Protein AF-A0A1V5MHX5-F1 (afdb_monomer)

Secondary structure (DSSP, 8-state):
-EEEES--HHHHHHHHHTT--EEE-SSEEEE---S-HHHHHHHHHHHTTS-EEE----HHHHHHHHHSSPPP-

InterPro 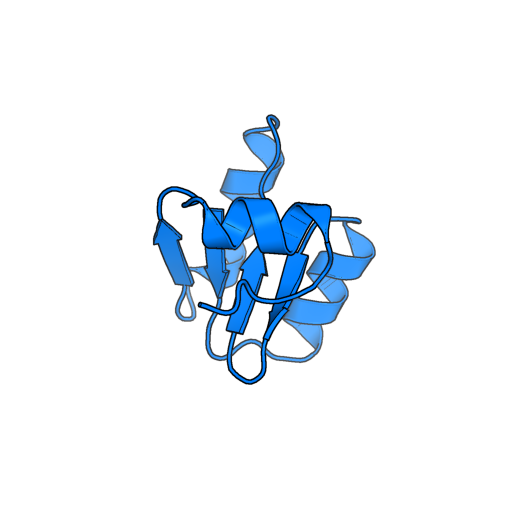domains:
  IPR060396 Nod factor export ATP-binding protein I, C-terminal domain [PF27102] (54-68)

Mean predicted aligned error: 5.1 Å

Foldseek 3Di:
DKKFFPDDPVLVVVCVVVVFDWADDPTIIRTDDDPDVVVVVVNCVPRVVPDMDDDDDDPQNVVCSVPVDGDDD

Solvent-accessible surface area (backbone atoms only — not comparable to full-atom values): 4392 Å² total; per-residue (Å²): 66,42,37,37,38,84,72,55,74,67,56,54,49,50,41,59,76,68,68,53,55,61,48,83,54,102,72,37,38,43,34,53,66,68,93,53,65,70,61,43,54,52,50,48,68,64,48,49,78,71,43,47,48,81,45,82,74,50,70,53,53,51,44,23,74,74,67,79,41,81,76,77,134

Structure (mmCIF, N/CA/C/O backbone):
data_AF-A0A1V5MHX5-F1
#
_entry.id   AF-A0A1V5MHX5-F1
#
loop_
_atom_site.group_PDB
_atom_site.id
_atom_site.type_symbol
_atom_site.label_atom_id
_atom_site.label_alt_id
_atom_site.label_comp_id
_atom_site.label_asym_id
_atom_site.label_entity_id
_atom_site.label_seq_id
_atom_site.pdbx_PDB_ins_code
_atom_site.Cartn_x
_atom_site.Cartn_y
_atom_site.Cartn_z
_atom_site.occupancy
_atom_site.B_iso_or_equiv
_atom_site.auth_seq_id
_atom_site.auth_comp_id
_atom_site.auth_asym_id
_atom_site.auth_atom_id
_atom_site.pdbx_PDB_model_num
ATOM 1 N N . MET A 1 1 ? 5.474 6.730 2.719 1.00 85.94 1 MET A N 1
ATOM 2 C CA . MET A 1 1 ? 4.423 5.813 2.234 1.00 85.94 1 MET A CA 1
ATOM 3 C C . MET A 1 1 ? 4.357 5.922 0.723 1.00 85.94 1 MET A C 1
ATOM 5 O O . MET A 1 1 ? 4.602 7.010 0.206 1.00 85.94 1 MET A O 1
ATOM 9 N N . VAL A 1 2 ? 4.058 4.821 0.033 1.00 89.50 2 VAL A N 1
ATOM 10 C CA . VAL A 1 2 ? 3.867 4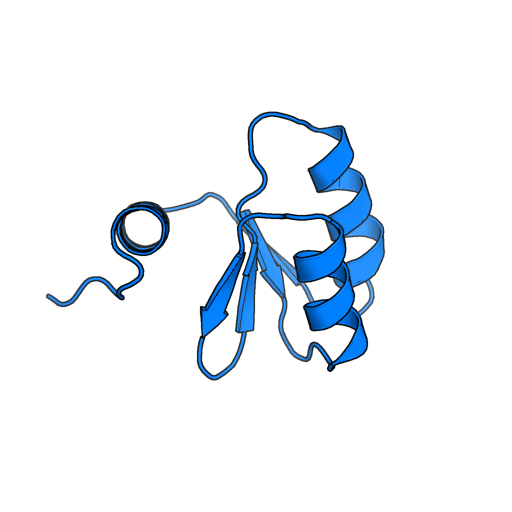.820 -1.424 1.00 89.50 2 VAL A CA 1
ATOM 11 C C . VAL A 1 2 ? 2.427 4.441 -1.730 1.00 89.50 2 VAL A C 1
ATOM 13 O O . VAL A 1 2 ? 1.962 3.386 -1.311 1.00 89.50 2 VAL A O 1
ATOM 16 N N . GLU A 1 3 ? 1.728 5.303 -2.450 1.00 89.69 3 GLU A N 1
ATOM 17 C CA . GLU A 1 3 ? 0.399 5.028 -2.983 1.00 89.69 3 GLU A CA 1
ATOM 18 C C . GLU A 1 3 ? 0.529 4.678 -4.464 1.00 89.69 3 GLU A C 1
ATOM 20 O O . GLU A 1 3 ? 1.141 5.430 -5.219 1.00 89.69 3 GLU A O 1
ATOM 25 N N . ILE A 1 4 ? -0.011 3.534 -4.876 1.00 89.19 4 ILE A N 1
ATOM 26 C CA . ILE A 1 4 ? 0.064 3.042 -6.255 1.00 89.19 4 ILE A CA 1
ATOM 27 C C . ILE A 1 4 ? -1.350 2.996 -6.822 1.00 89.19 4 ILE A C 1
ATOM 29 O O . ILE A 1 4 ? -2.238 2.350 -6.258 1.00 89.19 4 ILE A O 1
ATOM 33 N N . THR A 1 5 ? -1.553 3.668 -7.949 1.00 87.75 5 THR A N 1
ATOM 34 C CA . THR A 1 5 ? -2.815 3.684 -8.698 1.00 87.75 5 THR A CA 1
ATOM 35 C C . THR A 1 5 ? -2.622 3.000 -10.044 1.00 87.75 5 THR A C 1
ATOM 37 O O . THR A 1 5 ? -1.534 3.073 -10.599 1.00 87.75 5 THR A O 1
ATOM 40 N N . GLY A 1 6 ? -3.662 2.354 -10.581 1.00 82.56 6 GLY A N 1
ATOM 41 C CA . GLY A 1 6 ? -3.554 1.677 -11.883 1.00 82.56 6 GLY A CA 1
ATOM 42 C C . GLY A 1 6 ? -2.574 0.497 -11.888 1.00 82.56 6 GLY A C 1
ATOM 43 O O . GLY A 1 6 ? -1.917 0.258 -12.892 1.00 82.56 6 GLY A O 1
ATOM 44 N N . TYR A 1 7 ? -2.457 -0.202 -10.756 1.00 84.12 7 TYR A N 1
ATOM 45 C CA . TYR A 1 7 ? -1.679 -1.434 -10.630 1.00 84.12 7 TYR A CA 1
ATOM 46 C C . TYR A 1 7 ? -2.395 -2.606 -11.316 1.00 84.12 7 TYR A C 1
ATOM 48 O O . TYR A 1 7 ? -3.630 -2.636 -11.345 1.00 84.12 7 TYR A O 1
ATOM 56 N N . ASP A 1 8 ? -1.637 -3.583 -11.811 1.00 85.75 8 ASP A N 1
ATOM 57 C CA . ASP A 1 8 ? -2.152 -4.848 -12.320 1.00 85.75 8 ASP A CA 1
ATOM 58 C C . ASP A 1 8 ? -1.818 -6.027 -11.385 1.00 85.75 8 ASP A C 1
ATOM 60 O O . ASP A 1 8 ? -1.330 -5.873 -10.257 1.00 85.75 8 ASP A O 1
ATOM 64 N N . GLU A 1 9 ? -2.193 -7.236 -11.803 1.00 85.62 9 GLU A N 1
ATOM 65 C CA . GLU A 1 9 ? -2.004 -8.450 -11.005 1.00 85.62 9 GLU A CA 1
ATOM 66 C C . GLU A 1 9 ? -0.519 -8.766 -10.765 1.00 85.62 9 GLU A C 1
ATOM 68 O O . GLU A 1 9 ? -0.175 -9.381 -9.750 1.00 85.62 9 GLU A O 1
ATOM 73 N N . ALA A 1 10 ? 0.379 -8.345 -11.662 1.00 86.75 10 ALA A N 1
ATOM 74 C CA . ALA A 1 10 ? 1.812 -8.536 -11.502 1.00 86.75 10 ALA A CA 1
ATOM 75 C C . ALA A 1 10 ? 2.380 -7.654 -10.381 1.00 86.75 10 ALA A C 1
ATOM 77 O O . ALA A 1 10 ? 3.216 -8.125 -9.603 1.00 86.75 10 ALA A O 1
ATOM 78 N N . GLU A 1 11 ? 1.919 -6.407 -10.261 1.00 85.25 11 GLU A N 1
ATOM 79 C CA . GLU A 1 11 ? 2.282 -5.494 -9.175 1.00 85.25 11 GLU A CA 1
ATOM 80 C C . GLU A 1 11 ? 1.819 -6.028 -7.822 1.00 85.25 11 GLU A C 1
ATOM 82 O O . GLU A 1 11 ? 2.603 -6.056 -6.870 1.00 85.25 11 GLU A O 1
ATOM 87 N N . GLU A 1 12 ? 0.568 -6.488 -7.734 1.00 86.19 12 GLU A N 1
ATOM 88 C CA . GLU A 1 12 ? 0.045 -7.052 -6.488 1.00 86.19 12 GLU A CA 1
ATOM 89 C C . GLU A 1 12 ? 0.822 -8.314 -6.088 1.00 86.19 12 GLU A C 1
ATOM 91 O O . GLU A 1 12 ? 1.227 -8.455 -4.929 1.00 86.19 12 GLU A O 1
ATOM 96 N N . ARG A 1 13 ? 1.080 -9.217 -7.044 1.00 89.00 13 ARG A N 1
ATOM 97 C CA . ARG A 1 13 ? 1.851 -10.440 -6.792 1.00 89.00 13 ARG A CA 1
ATOM 98 C C . ARG A 1 13 ? 3.254 -10.120 -6.285 1.00 89.00 13 ARG A C 1
ATOM 100 O O . ARG A 1 13 ? 3.668 -10.700 -5.285 1.00 89.00 13 ARG A O 1
ATOM 107 N N . PHE A 1 14 ? 3.937 -9.151 -6.892 1.00 87.75 14 PHE A N 1
ATOM 108 C CA . PHE A 1 14 ? 5.267 -8.726 -6.455 1.00 87.75 14 PHE A CA 1
ATOM 109 C C . PHE A 1 14 ? 5.280 -8.274 -4.988 1.00 87.75 14 PHE A C 1
ATOM 111 O O . PHE A 1 14 ? 6.154 -8.681 -4.221 1.00 87.75 14 PHE A O 1
ATOM 118 N N . LEU A 1 15 ? 4.309 -7.449 -4.577 1.00 86.38 15 LEU A N 1
ATOM 119 C CA . LEU A 1 15 ? 4.239 -6.966 -3.195 1.00 86.38 15 LEU A CA 1
ATOM 120 C C . LEU A 1 15 ? 4.021 -8.116 -2.202 1.00 86.38 15 LEU A C 1
ATOM 122 O O . LEU A 1 15 ? 4.630 -8.121 -1.129 1.00 86.38 15 LEU A O 1
ATOM 126 N N . ARG A 1 16 ? 3.201 -9.110 -2.574 1.00 86.50 16 ARG A N 1
ATOM 127 C CA . ARG A 1 16 ? 2.976 -10.327 -1.775 1.00 86.50 16 ARG A CA 1
ATOM 128 C C . ARG A 1 16 ? 4.231 -11.191 -1.675 1.00 86.50 16 ARG A C 1
ATOM 130 O O . ARG A 1 16 ? 4.582 -11.608 -0.575 1.00 86.50 16 ARG A O 1
ATOM 137 N N . GLU A 1 17 ? 4.917 -11.436 -2.792 1.00 88.62 17 GLU A N 1
ATOM 138 C CA . GLU A 1 17 ? 6.143 -12.247 -2.841 1.00 88.62 17 GLU A CA 1
ATOM 139 C C . GLU A 1 17 ? 7.272 -11.639 -2.006 1.00 88.62 17 GLU A C 1
ATOM 141 O O . GLU A 1 17 ? 8.010 -12.357 -1.335 1.00 88.62 17 GLU A O 1
ATOM 146 N N . ARG A 1 18 ? 7.384 -10.307 -1.994 1.00 83.19 18 ARG A N 1
ATOM 147 C CA . ARG A 1 18 ? 8.372 -9.588 -1.178 1.00 83.19 18 ARG A CA 1
ATOM 148 C C . ARG A 1 18 ? 7.968 -9.419 0.285 1.00 83.19 18 ARG A C 1
ATOM 150 O O . ARG A 1 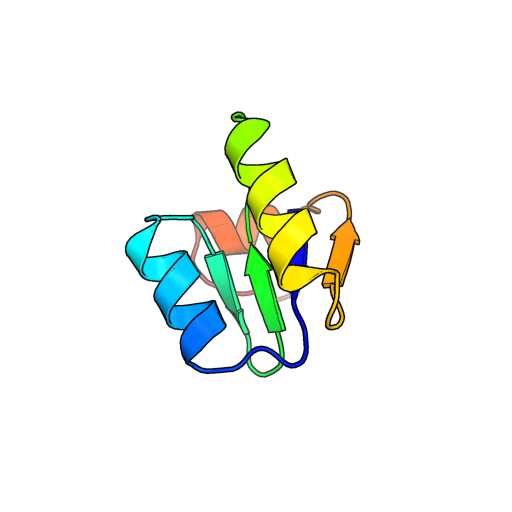18 ? 8.706 -8.780 1.030 1.00 83.19 18 ARG A O 1
ATOM 157 N N . GLN A 1 19 ? 6.821 -9.971 0.693 1.00 82.19 19 GLN A N 1
ATOM 158 C CA . GLN A 1 19 ? 6.275 -9.852 2.049 1.00 82.19 19 GLN A CA 1
ATOM 159 C C . GLN A 1 19 ? 6.216 -8.393 2.531 1.00 82.19 19 GLN A C 1
ATOM 161 O O . GLN A 1 19 ? 6.393 -8.097 3.715 1.00 82.19 19 GLN A O 1
ATOM 166 N N . LEU A 1 20 ? 5.985 -7.464 1.599 1.00 83.06 20 LEU A N 1
ATOM 167 C CA . LEU A 1 20 ? 5.848 -6.055 1.923 1.00 83.06 20 LEU A CA 1
ATOM 168 C C . LEU A 1 20 ? 4.503 -5.839 2.600 1.00 83.06 20 LEU A C 1
ATOM 170 O O . LEU A 1 20 ? 3.494 -6.431 2.221 1.00 83.06 20 LEU A O 1
ATOM 174 N N . TYR A 1 21 ? 4.480 -4.961 3.596 1.00 83.44 21 TYR A N 1
ATOM 175 C CA . TYR A 1 21 ? 3.225 -4.586 4.221 1.00 83.44 21 TYR A CA 1
ATOM 176 C C . TYR A 1 21 ? 2.500 -3.587 3.314 1.00 83.44 21 TYR A C 1
ATOM 178 O O . TYR A 1 21 ? 2.966 -2.457 3.122 1.00 83.44 21 TYR A O 1
ATOM 186 N N . PHE A 1 22 ? 1.370 -3.999 2.749 1.00 87.44 22 PHE A N 1
ATOM 187 C CA . PHE A 1 22 ? 0.526 -3.150 1.921 1.00 87.44 22 PHE A CA 1
ATOM 188 C C . PHE A 1 22 ? -0.949 -3.410 2.202 1.00 87.44 22 PHE A C 1
ATOM 190 O O . PHE A 1 22 ? -1.337 -4.536 2.493 1.00 87.44 22 PHE A O 1
ATOM 197 N N . GLU A 1 23 ? -1.759 -2.370 2.046 1.00 87.94 23 GLU A N 1
ATOM 198 C CA . GLU A 1 23 ? -3.213 -2.447 2.139 1.00 87.94 23 GLU A CA 1
ATOM 199 C C . GLU A 1 23 ? -3.826 -2.191 0.765 1.00 87.94 23 GLU A C 1
ATOM 201 O O . GLU A 1 23 ? -3.393 -1.305 0.020 1.00 87.94 23 GLU A O 1
ATOM 206 N N . LYS A 1 24 ? -4.840 -2.981 0.412 1.00 87.00 24 LYS A N 1
ATOM 207 C CA . LYS A 1 24 ? -5.564 -2.853 -0.854 1.00 87.00 24 LYS A CA 1
ATOM 208 C C . LYS A 1 24 ? -6.890 -2.148 -0.617 1.00 87.00 24 LYS A C 1
ATOM 210 O O . LYS A 1 24 ? -7.761 -2.665 0.073 1.00 87.00 24 LYS A O 1
ATOM 215 N N . THR A 1 25 ? -7.066 -0.997 -1.252 1.00 81.88 25 THR A N 1
ATOM 216 C CA . THR A 1 25 ? -8.352 -0.295 -1.325 1.00 81.88 25 THR A CA 1
ATOM 217 C C . THR A 1 25 ? -8.973 -0.509 -2.709 1.00 81.88 25 THR A C 1
ATOM 219 O O . THR A 1 25 ? -8.309 -0.960 -3.644 1.00 81.88 25 THR A O 1
ATOM 222 N N . ALA A 1 26 ? -10.240 -0.126 -2.886 1.00 78.12 26 ALA A N 1
ATOM 223 C CA . ALA A 1 26 ? -10.988 -0.285 -4.137 1.00 78.12 26 ALA A CA 1
ATOM 224 C C . ALA A 1 26 ? -10.307 0.299 -5.396 1.00 78.12 26 ALA A C 1
ATOM 226 O O . ALA A 1 26 ? -10.635 -0.114 -6.503 1.00 78.12 26 ALA A O 1
ATOM 227 N N . ARG A 1 27 ? -9.392 1.271 -5.257 1.00 80.94 27 ARG A N 1
ATOM 228 C CA . ARG A 1 27 ? -8.753 1.966 -6.396 1.00 80.94 27 ARG A CA 1
ATOM 229 C C . ARG A 1 27 ? -7.228 2.074 -6.324 1.00 80.9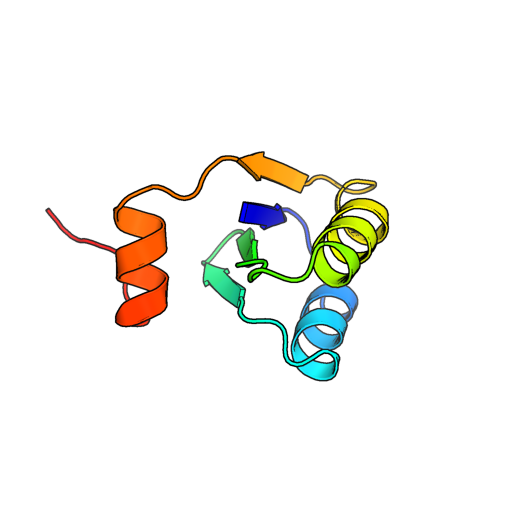4 27 ARG A C 1
ATOM 231 O O . ARG A 1 27 ? -6.619 2.600 -7.251 1.00 80.94 27 ARG A O 1
ATOM 238 N N . ARG A 1 28 ? -6.608 1.633 -5.229 1.00 87.94 28 ARG A N 1
ATOM 239 C CA . ARG A 1 28 ? -5.187 1.889 -4.957 1.00 87.94 28 ARG A CA 1
ATOM 240 C C . ARG A 1 28 ? -4.584 0.862 -4.010 1.00 87.94 28 ARG A C 1
ATOM 242 O O . ARG A 1 28 ? -5.306 0.267 -3.210 1.00 87.94 28 ARG A O 1
ATOM 249 N N . LEU A 1 29 ? -3.268 0.708 -4.095 1.00 89.31 29 LEU A N 1
ATOM 250 C CA . LEU A 1 29 ? -2.458 -0.004 -3.113 1.00 89.31 29 LEU A CA 1
ATOM 251 C C . LEU A 1 29 ? -1.720 1.011 -2.246 1.00 89.31 29 LEU A C 1
ATOM 253 O O . LEU A 1 29 ? -1.100 1.949 -2.749 1.00 89.31 29 LEU A O 1
ATOM 257 N N . LEU A 1 30 ? -1.786 0.802 -0.941 1.00 89.50 30 LEU A N 1
ATOM 258 C CA . LEU A 1 30 ? -1.139 1.613 0.075 1.00 89.50 30 LEU A CA 1
ATOM 259 C C . LEU A 1 30 ? 0.032 0.816 0.638 1.00 89.50 30 LEU A C 1
ATOM 261 O O . LEU A 1 30 ? -0.160 -0.087 1.445 1.00 89.50 30 LEU A O 1
ATOM 265 N N . VAL A 1 31 ? 1.249 1.118 0.190 1.00 89.44 31 VAL A N 1
ATOM 266 C CA . VAL A 1 31 ? 2.452 0.386 0.593 1.00 89.44 31 VAL A CA 1
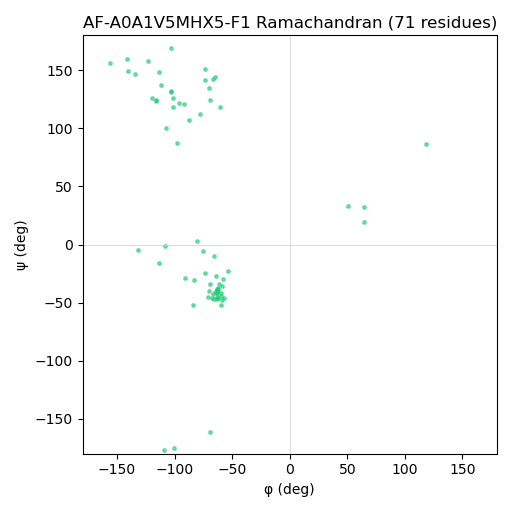ATOM 267 C C . VAL A 1 31 ? 3.151 1.110 1.738 1.00 89.44 31 VAL A C 1
ATOM 269 O O . VAL A 1 31 ? 3.573 2.272 1.634 1.00 89.44 31 VAL A O 1
ATOM 272 N N . PHE A 1 32 ? 3.307 0.393 2.847 1.00 84.94 32 PHE A N 1
ATOM 273 C CA . PHE A 1 32 ? 3.933 0.887 4.062 1.00 84.94 32 PHE A CA 1
ATOM 274 C C . PHE A 1 32 ? 5.384 0.421 4.102 1.00 84.94 32 PHE A C 1
ATOM 276 O O . PHE A 1 32 ? 5.715 -0.610 4.688 1.00 84.94 32 PHE A O 1
ATOM 283 N N . SER A 1 33 ? 6.275 1.203 3.495 1.00 72.81 33 SER A N 1
ATOM 284 C CA . SER A 1 33 ? 7.712 0.996 3.660 1.00 72.81 33 SER A CA 1
ATOM 285 C C . SER A 1 33 ? 8.083 1.158 5.139 1.00 72.81 33 SER A C 1
ATOM 287 O O . SER A 1 33 ? 7.860 2.218 5.730 1.00 72.81 33 SER A O 1
ATOM 289 N N . GLY A 1 34 ? 8.609 0.094 5.748 1.00 66.31 34 GLY A N 1
ATOM 290 C CA . GLY A 1 34 ? 9.230 0.149 7.072 1.00 66.31 34 GLY A CA 1
ATOM 291 C C . GLY A 1 34 ? 10.559 0.916 7.056 1.00 66.31 34 GLY A C 1
ATOM 292 O O . GLY A 1 34 ? 10.841 1.671 6.131 1.00 66.31 34 GLY A O 1
ATOM 293 N N . ARG A 1 35 ? 11.396 0.707 8.081 1.00 55.38 35 ARG A N 1
ATOM 294 C CA . ARG A 1 35 ? 12.688 1.406 8.254 1.00 55.38 35 ARG A CA 1
ATOM 295 C C . ARG A 1 35 ? 13.754 1.097 7.190 1.00 55.38 35 ARG A C 1
ATOM 297 O O . ARG A 1 35 ? 14.781 1.763 7.195 1.00 55.38 35 ARG A O 1
ATOM 304 N N . SER A 1 36 ? 13.552 0.114 6.317 1.00 62.53 36 SER A N 1
ATOM 305 C CA . SER A 1 36 ? 14.566 -0.280 5.334 1.00 62.53 36 SER A CA 1
ATOM 306 C C . SER A 1 36 ? 14.445 0.553 4.055 1.00 62.53 36 SER A C 1
ATOM 308 O O . SER A 1 36 ? 13.522 0.357 3.262 1.00 62.53 36 SER A O 1
ATOM 310 N N . GLU A 1 37 ? 15.392 1.470 3.851 1.00 62.62 37 GLU A N 1
ATOM 311 C CA . GLU A 1 37 ? 15.486 2.336 2.662 1.00 62.62 37 GLU A CA 1
ATOM 312 C C . GLU A 1 37 ? 15.584 1.536 1.351 1.00 62.62 37 GLU A C 1
ATOM 314 O O . GLU A 1 37 ? 15.052 1.956 0.322 1.00 62.62 37 GLU A O 1
ATOM 319 N N . GLU A 1 38 ? 16.172 0.337 1.403 1.00 60.88 38 GLU A N 1
ATOM 320 C CA . GLU A 1 38 ? 16.316 -0.577 0.262 1.00 60.88 38 GLU A CA 1
ATOM 321 C C . GLU A 1 38 ? 14.962 -0.982 -0.340 1.00 60.88 38 GLU A C 1
ATOM 323 O O . GLU A 1 38 ? 14.786 -0.971 -1.559 1.00 60.88 38 GLU A O 1
ATOM 328 N N . SER A 1 39 ? 13.962 -1.258 0.503 1.00 72.62 39 SER A N 1
ATOM 329 C CA . SER A 1 39 ? 12.616 -1.596 0.032 1.00 72.62 39 SER A CA 1
ATOM 330 C C . SER A 1 39 ? 11.927 -0.388 -0.605 1.00 72.62 39 SER A C 1
ATOM 332 O O . SER A 1 39 ? 11.175 -0.540 -1.563 1.00 72.62 39 SER A O 1
ATOM 334 N N . PHE A 1 40 ? 12.187 0.826 -0.114 1.00 77.62 40 PHE A N 1
ATOM 335 C CA . PHE A 1 40 ? 11.556 2.037 -0.636 1.00 77.62 40 PHE A CA 1
ATOM 336 C C . PHE A 1 40 ? 12.067 2.400 -2.037 1.00 77.62 40 PHE A C 1
ATOM 338 O O . PHE A 1 40 ? 11.265 2.688 -2.928 1.00 77.62 40 PHE A O 1
ATOM 345 N N . ALA A 1 41 ? 13.381 2.342 -2.266 1.00 80.31 41 ALA A N 1
ATOM 346 C CA . ALA A 1 41 ? 13.961 2.642 -3.576 1.00 80.31 41 ALA A CA 1
ATOM 347 C C . ALA A 1 41 ? 13.486 1.658 -4.661 1.00 80.31 41 ALA A C 1
ATOM 349 O O . ALA A 1 41 ? 13.169 2.066 -5.777 1.00 80.31 41 ALA A O 1
ATOM 350 N N . GLU A 1 42 ? 13.361 0.372 -4.325 1.00 82.12 42 GLU A N 1
ATO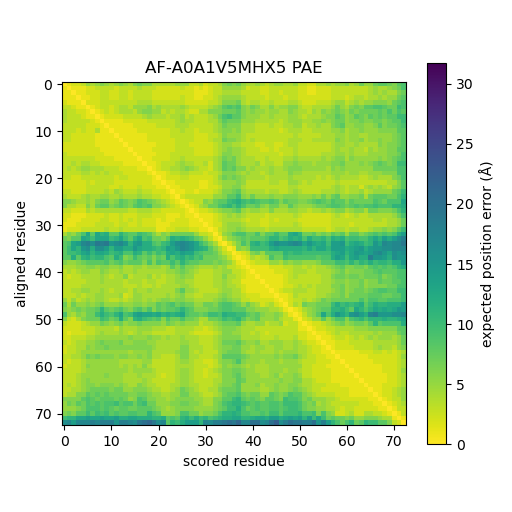M 351 C CA . GLU A 1 42 ? 12.885 -0.649 -5.262 1.00 82.12 42 GLU A CA 1
ATOM 352 C C . GLU A 1 42 ? 11.403 -0.459 -5.624 1.00 82.12 42 GLU A C 1
ATOM 354 O O . GLU A 1 42 ? 11.043 -0.475 -6.805 1.00 82.12 42 GLU A O 1
ATOM 359 N N . ILE A 1 43 ? 10.548 -0.212 -4.623 1.00 82.56 43 ILE A N 1
ATOM 360 C CA . ILE A 1 43 ? 9.122 0.073 -4.832 1.00 82.56 43 ILE A CA 1
ATOM 361 C C . ILE A 1 43 ? 8.987 1.320 -5.714 1.00 82.56 43 ILE A C 1
ATOM 363 O O . ILE A 1 43 ? 8.336 1.295 -6.758 1.00 82.56 43 ILE A O 1
ATOM 367 N N . THR A 1 44 ? 9.640 2.419 -5.350 1.00 84.25 44 THR A N 1
ATOM 368 C CA . THR A 1 44 ? 9.500 3.659 -6.120 1.00 84.25 44 THR A CA 1
ATOM 369 C C . THR A 1 44 ? 10.049 3.532 -7.543 1.00 84.25 44 THR A C 1
ATOM 371 O O . THR A 1 44 ? 9.384 3.944 -8.491 1.00 84.25 44 THR A O 1
ATOM 374 N N . GLY A 1 45 ? 11.190 2.866 -7.733 1.00 83.94 45 GLY A N 1
ATOM 375 C CA . GLY A 1 45 ? 11.763 2.617 -9.057 1.00 83.94 45 GLY A CA 1
ATOM 376 C C . GLY A 1 45 ? 10.868 1.781 -9.977 1.00 83.94 45 GLY A C 1
ATOM 377 O O . GLY A 1 45 ? 10.846 2.021 -11.188 1.00 83.94 45 GLY A O 1
ATOM 378 N N . ARG A 1 46 ? 10.115 0.826 -9.416 1.00 82.62 46 ARG A N 1
ATOM 379 C CA . ARG A 1 46 ? 9.218 -0.058 -10.171 1.00 82.62 46 ARG A CA 1
ATOM 380 C C . ARG A 1 46 ? 7.854 0.578 -10.438 1.00 82.62 46 ARG A C 1
ATOM 382 O O . ARG A 1 46 ? 7.424 0.623 -11.585 1.00 82.62 46 ARG A O 1
ATOM 389 N N . PHE A 1 47 ? 7.185 1.079 -9.401 1.00 81.44 47 PHE A N 1
ATOM 390 C CA . PHE A 1 47 ? 5.774 1.474 -9.480 1.00 81.44 47 PHE A CA 1
ATOM 391 C C . PHE A 1 47 ? 5.571 2.942 -9.877 1.00 81.44 47 PHE A C 1
ATOM 393 O O . PHE A 1 47 ? 4.584 3.279 -10.526 1.00 81.44 47 PHE A O 1
ATOM 400 N N . CYS A 1 48 ? 6.513 3.836 -9.563 1.00 77.12 48 CYS A N 1
ATOM 401 C CA . CYS A 1 48 ? 6.349 5.265 -9.863 1.00 77.12 48 CYS A CA 1
ATOM 402 C C . CYS A 1 48 ? 6.541 5.619 -11.338 1.00 77.12 48 CYS A C 1
ATOM 404 O O . CYS A 1 48 ? 6.275 6.751 -11.729 1.00 77.12 48 CYS A O 1
ATOM 406 N N . ARG A 1 49 ? 6.934 4.653 -12.176 1.00 75.25 49 ARG A N 1
ATOM 407 C CA . ARG A 1 49 ? 6.942 4.815 -13.635 1.00 75.25 49 ARG A CA 1
ATOM 408 C C . ARG A 1 49 ? 5.535 4.792 -14.245 1.00 75.25 49 ARG A C 1
ATOM 410 O O . ARG A 1 49 ? 5.357 5.360 -15.315 1.00 75.25 49 ARG A O 1
ATOM 417 N N . GLY A 1 50 ? 4.562 4.161 -13.578 1.00 67.19 50 GLY A N 1
ATOM 418 C CA . GLY A 1 50 ? 3.184 3.985 -14.066 1.00 67.19 50 GLY A CA 1
ATOM 419 C C . GLY A 1 50 ? 2.120 4.819 -13.344 1.00 67.19 50 GLY A C 1
ATOM 420 O O . GLY A 1 50 ? 0.955 4.762 -13.721 1.00 67.19 50 GLY A O 1
ATOM 421 N N . GLY A 1 51 ? 2.505 5.600 -12.328 1.00 75.69 51 GLY A N 1
ATOM 422 C CA . GLY A 1 51 ? 1.581 6.383 -11.502 1.00 75.69 51 GLY A CA 1
ATOM 423 C C . GLY A 1 51 ? 1.623 5.952 -10.039 1.00 75.69 51 GLY A C 1
ATOM 424 O O . GLY A 1 51 ? 0.827 5.130 -9.585 1.00 75.69 51 GLY A O 1
ATOM 425 N N . CYS A 1 52 ? 2.557 6.535 -9.289 1.00 85.12 52 CYS A N 1
ATOM 426 C CA . CYS A 1 52 ? 2.574 6.448 -7.833 1.00 85.12 52 CYS A CA 1
ATOM 427 C C . CYS A 1 52 ? 2.550 7.857 -7.230 1.00 85.12 52 CYS A C 1
ATOM 429 O O . CYS A 1 52 ? 3.020 8.815 -7.849 1.00 85.12 52 CYS A O 1
ATOM 431 N N . THR A 1 53 ? 2.110 7.950 -5.980 1.00 87.44 53 THR A N 1
ATOM 432 C CA . THR A 1 53 ? 2.250 9.148 -5.155 1.00 87.44 53 THR A CA 1
ATOM 433 C C . THR A 1 53 ? 3.067 8.817 -3.914 1.00 87.44 53 THR A C 1
ATOM 435 O O . THR A 1 53 ? 2.741 7.900 -3.156 1.00 87.44 53 THR A O 1
ATOM 438 N N . LEU A 1 54 ? 4.128 9.589 -3.681 1.00 86.81 54 LEU A N 1
ATOM 439 C CA . LEU A 1 54 ? 4.908 9.532 -2.447 1.00 86.81 54 LEU A CA 1
ATOM 440 C C . LEU A 1 54 ? 4.348 10.548 -1.464 1.00 86.81 54 LEU A C 1
ATOM 442 O O . LEU A 1 54 ? 4.321 11.744 -1.747 1.00 86.81 54 LEU A O 1
ATOM 446 N N . ARG A 1 55 ? 3.911 10.072 -0.300 1.00 87.38 55 ARG A N 1
ATOM 447 C CA . ARG A 1 55 ? 3.411 10.940 0.768 1.00 87.38 55 ARG A CA 1
ATOM 448 C C . ARG A 1 55 ? 3.844 10.460 2.145 1.00 87.38 55 ARG A C 1
ATOM 450 O O . ARG A 1 55 ? 4.223 9.298 2.340 1.00 87.38 55 ARG A O 1
ATOM 457 N N . MET A 1 56 ? 3.811 11.376 3.108 1.00 85.00 56 MET A N 1
ATOM 458 C CA . MET A 1 56 ? 3.907 11.006 4.517 1.00 85.00 56 MET A CA 1
ATOM 459 C C . MET A 1 56 ? 2.656 10.218 4.913 1.00 85.00 56 MET A C 1
ATOM 461 O O . MET A 1 56 ? 1.562 10.512 4.428 1.00 85.00 56 MET A O 1
ATOM 465 N N . ALA A 1 57 ? 2.835 9.205 5.761 1.00 85.19 57 ALA A N 1
ATOM 466 C CA . ALA A 1 57 ? 1.705 8.498 6.352 1.00 85.19 57 ALA A CA 1
ATOM 467 C C . ALA A 1 57 ? 1.011 9.425 7.359 1.00 85.19 57 ALA A C 1
ATOM 469 O O . ALA A 1 57 ? 1.690 10.082 8.152 1.00 85.19 57 ALA A O 1
ATOM 470 N N . ASN A 1 58 ? -0.316 9.482 7.318 1.00 88.00 58 ASN A N 1
ATO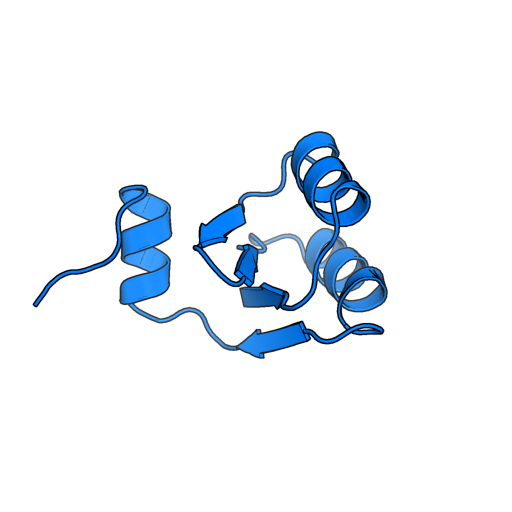M 471 C CA . ASN A 1 58 ? -1.139 10.223 8.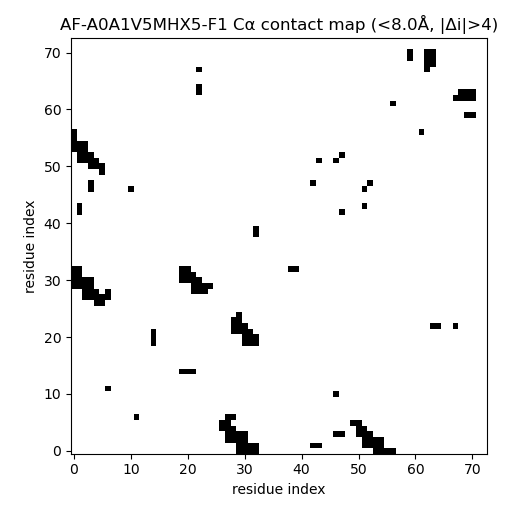268 1.00 88.00 58 ASN A CA 1
ATOM 472 C C . ASN A 1 58 ? -1.739 9.277 9.335 1.00 88.00 58 ASN A C 1
ATOM 474 O O . ASN A 1 58 ? -1.413 8.088 9.388 1.00 88.00 58 ASN A O 1
ATOM 478 N N . LEU A 1 59 ? -2.602 9.803 10.213 1.00 90.19 59 LEU A N 1
ATOM 479 C CA . LEU A 1 59 ? -3.250 9.002 11.258 1.00 90.19 59 LEU A CA 1
ATOM 480 C C . LEU A 1 59 ? -4.138 7.889 10.679 1.00 90.19 59 LEU A C 1
ATOM 482 O O . LEU A 1 59 ? -4.136 6.786 11.215 1.00 90.19 59 LEU A O 1
ATOM 486 N N . GLU A 1 60 ? -4.863 8.159 9.593 1.00 87.69 60 GLU A N 1
ATOM 487 C CA . GLU A 1 60 ? -5.721 7.172 8.928 1.00 87.69 60 GLU A CA 1
ATOM 488 C C . GLU A 1 60 ? -4.894 6.010 8.376 1.00 87.69 60 GLU A C 1
ATOM 490 O O . GLU A 1 60 ? -5.260 4.855 8.562 1.00 87.69 60 GLU A O 1
ATOM 495 N N . ASP A 1 61 ? -3.739 6.296 7.771 1.00 87.62 61 ASP A N 1
ATOM 496 C CA . ASP A 1 61 ? -2.821 5.279 7.257 1.00 87.62 61 ASP A CA 1
ATOM 497 C C . ASP A 1 61 ? -2.279 4.400 8.397 1.00 87.62 61 ASP A C 1
ATOM 499 O O . ASP A 1 61 ? -2.192 3.178 8.274 1.00 87.62 61 ASP A O 1
ATOM 503 N N . VAL A 1 62 ? -1.926 5.011 9.533 1.00 85.88 62 VAL A N 1
ATOM 504 C CA . VAL A 1 62 ? -1.467 4.279 10.723 1.00 85.88 62 VAL A CA 1
ATOM 505 C C . VAL A 1 62 ? -2.598 3.439 11.315 1.00 85.88 62 VAL A C 1
ATOM 507 O O . VAL A 1 62 ? -2.374 2.281 11.663 1.00 85.88 62 VAL A O 1
ATOM 510 N N . PHE A 1 63 ? -3.811 3.985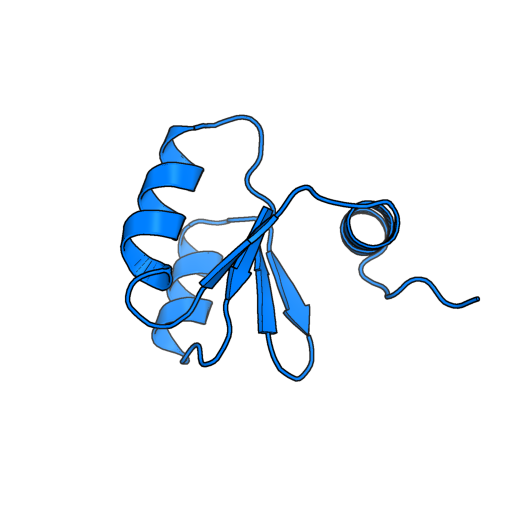 11.400 1.00 88.75 63 PHE A N 1
ATOM 511 C CA . PHE A 1 63 ? -4.985 3.265 11.882 1.00 88.75 63 PHE A CA 1
ATOM 512 C C . PHE A 1 63 ? -5.317 2.073 10.982 1.00 88.75 63 PHE A C 1
ATOM 514 O O . PHE A 1 63 ? -5.504 0.961 11.480 1.00 88.75 63 PHE A O 1
ATOM 521 N N . LEU A 1 64 ? -5.308 2.279 9.665 1.00 86.44 64 LEU A N 1
ATOM 522 C CA . LEU A 1 64 ? -5.513 1.234 8.670 1.00 86.44 64 LEU A CA 1
ATOM 523 C C . LEU A 1 64 ? -4.456 0.139 8.814 1.00 86.44 64 LEU A C 1
ATOM 525 O O . LEU A 1 64 ? -4.802 -1.027 8.949 1.00 86.44 64 LEU A O 1
ATOM 529 N N . LYS A 1 65 ? -3.177 0.509 8.923 1.00 84.56 65 LYS A N 1
ATOM 530 C CA . LYS A 1 65 ? -2.086 -0.444 9.164 1.00 84.56 65 LYS A CA 1
ATOM 531 C C . LYS A 1 65 ? -2.248 -1.251 10.460 1.00 84.56 65 LYS A C 1
ATOM 533 O O . LYS A 1 65 ? -1.826 -2.400 10.535 1.00 84.56 65 LYS A O 1
ATOM 538 N N . LEU A 1 66 ? -2.783 -0.654 11.519 1.00 86.38 66 LEU A N 1
ATOM 539 C CA . LEU A 1 66 ? -2.923 -1.347 12.803 1.00 86.38 66 LEU A CA 1
ATOM 540 C C . LEU A 1 66 ? -4.179 -2.218 12.875 1.00 86.38 66 LEU A C 1
ATOM 542 O O . LEU A 1 66 ? -4.178 -3.224 13.581 1.00 86.38 66 LEU A O 1
ATOM 546 N N . THR A 1 67 ? -5.247 -1.835 12.178 1.00 86.50 67 THR A N 1
ATOM 547 C CA . THR A 1 67 ? -6.576 -2.445 12.342 1.00 86.50 67 THR A CA 1
ATOM 548 C C . THR A 1 67 ? -7.068 -3.211 11.114 1.00 86.50 67 THR A C 1
ATOM 550 O O . THR A 1 67 ? -8.023 -3.981 11.227 1.00 86.50 67 THR A O 1
ATOM 553 N N . GLY A 1 68 ? -6.453 -2.997 9.949 1.00 83.44 68 GLY A N 1
ATOM 554 C CA . GLY A 1 68 ? -6.936 -3.474 8.651 1.00 83.44 68 GLY A CA 1
ATOM 555 C C . GLY A 1 68 ? -8.269 -2.845 8.228 1.00 83.44 68 GLY A C 1
ATOM 556 O O . GLY A 1 68 ? -9.014 -3.441 7.450 1.00 83.44 68 GLY A O 1
ATOM 557 N N . ARG A 1 69 ? -8.650 -1.697 8.810 1.00 84.50 69 ARG A N 1
ATOM 558 C CA . ARG A 1 69 ? -9.921 -1.005 8.545 1.00 84.50 69 ARG A CA 1
ATOM 559 C C . ARG A 1 69 ? -9.706 0.490 8.354 1.00 84.50 69 ARG A C 1
ATOM 561 O O . ARG A 1 69 ? -8.851 1.086 8.999 1.00 84.50 69 ARG A O 1
ATOM 568 N N . GLU A 1 70 ? -10.519 1.098 7.496 1.00 83.06 70 GLU A N 1
ATOM 569 C CA . GLU A 1 70 ? -10.545 2.555 7.346 1.00 83.06 70 GLU A CA 1
ATOM 570 C C . GLU A 1 70 ? -11.040 3.217 8.639 1.00 83.06 70 GLU A C 1
ATOM 572 O O . GLU A 1 70 ? -11.918 2.686 9.332 1.00 83.06 70 GLU A O 1
ATOM 577 N N . LEU A 1 71 ? -10.472 4.379 8.962 1.00 84.00 71 LEU A N 1
ATOM 578 C CA . LEU A 1 71 ? -10.952 5.203 10.063 1.00 84.00 71 LEU A CA 1
ATOM 579 C C . LEU A 1 71 ? -12.320 5.781 9.667 1.00 84.00 71 LEU A C 1
ATOM 581 O O . LEU A 1 71 ? -12.447 6.401 8.615 1.00 84.00 71 LEU A O 1
ATOM 585 N N . LYS A 1 72 ? -13.349 5.550 10.487 1.00 82.44 72 LYS A N 1
ATOM 586 C CA . LYS A 1 72 ? -14.664 6.189 10.338 1.00 82.44 72 LYS A CA 1
ATOM 587 C C . LYS A 1 72 ? -14.786 7.297 11.377 1.00 82.44 72 LYS A C 1
ATOM 589 O O . LYS A 1 72 ? -14.495 7.038 12.545 1.00 82.44 72 LYS A O 1
ATOM 594 N N . GLU A 1 73 ? -15.197 8.483 10.937 1.00 75.12 73 GLU A N 1
ATOM 595 C CA . GLU A 1 73 ? -15.657 9.570 11.815 1.00 75.12 73 GLU A CA 1
ATOM 596 C C . GLU A 1 73 ? -17.036 9.267 12.416 1.00 75.12 73 GLU A C 1
ATOM 598 O O . GLU A 1 73 ? -17.858 8.610 11.728 1.00 75.12 73 GLU A O 1
#

Radius of gyration: 11.78 Å; Cα contacts (8 Å, |Δi|>4): 86; chains: 1; bounding box: 32×23×27 Å

Sequence (73 aa):
MVEITGYDEAEERFLRERQLYFEKTARRLLVFSGRSEESFAEITGRFCRGGCTLRMANLEDVFLKLTGRELKE

Nearest PDB structures (foldseek):
  5jut-assembly1_VA  TM=4.784E-01  e=3.281E+00  Saccharomyces cerevisiae
  3s6g-assembly3_Y  TM=3.442E-01  e=4.893E+00  Maricaulis maris MCS10
  9g6k-assembly1_LU  TM=4.132E-01  e=9.526E+00  Toxoplasma gondii
  3s6h-assembly2_Y  TM=3.370E-01  e=8.338E+00  Maricaulis maris MCS10

pLDDT: mean 82.71, std 7.31, range [55.38, 90.19]

Organism: NCBI:txid1852828